Protein AF-A0A381J661-F1 (afdb_monomer_lite)

Secondary structure (DSSP, 8-state):
----SSTTS-----------------SSHHHHHHHHHHHHTTT-SEEEEEHHHHHHHTT--TT-GGGTT-TTHHHHHHHHHHHHTT-SEEEEEEEEEETTEEEEEEEEEE-

Structure (mmCIF, N/CA/C/O backbone):
data_AF-A0A381J661-F1
#
_entry.id   AF-A0A381J661-F1
#
loop_
_atom_site.group_PDB
_atom_site.id
_atom_site.type_symbol
_atom_site.label_atom_id
_atom_site.label_alt_id
_atom_site.label_comp_id
_atom_site.label_asym_id
_atom_site.label_entity_id
_atom_site.label_seq_id
_atom_site.pdbx_PDB_ins_code
_atom_site.Cartn_x
_atom_site.Cartn_y
_atom_site.Cartn_z
_atom_site.occupancy
_atom_site.B_iso_or_equiv
_atom_site.auth_seq_id
_atom_site.auth_comp_id
_atom_site.auth_asym_id
_atom_site.auth_atom_id
_atom_site.pdbx_PDB_model_num
ATOM 1 N N . MET A 1 1 ? 53.482 23.269 19.218 1.00 48.22 1 MET A N 1
ATOM 2 C CA . MET A 1 1 ? 52.015 23.397 19.088 1.00 48.22 1 MET A CA 1
ATOM 3 C C . MET A 1 1 ? 51.629 22.891 17.712 1.00 48.22 1 MET A C 1
ATOM 5 O O . MET A 1 1 ? 51.626 23.680 16.789 1.00 48.22 1 MET A O 1
ATOM 9 N N . GLU A 1 2 ? 51.354 21.599 17.562 1.00 44.22 2 GLU A N 1
ATOM 10 C CA . GLU A 1 2 ? 50.813 21.018 16.320 1.00 44.22 2 GLU A CA 1
ATOM 11 C C . GLU A 1 2 ? 50.026 19.766 16.711 1.00 44.22 2 GLU A C 1
ATOM 13 O O . GLU A 1 2 ? 50.455 18.627 16.562 1.00 44.22 2 GLU A O 1
ATOM 18 N N . ALA A 1 3 ? 48.885 19.996 17.346 1.00 47.66 3 ALA A N 1
ATOM 19 C CA . ALA A 1 3 ? 47.975 18.951 17.770 1.00 47.66 3 ALA A CA 1
ATOM 20 C C . ALA A 1 3 ? 46.571 19.334 17.318 1.00 47.66 3 ALA A C 1
ATOM 22 O O . ALA A 1 3 ? 45.769 19.660 18.172 1.00 47.66 3 ALA A O 1
ATOM 23 N N . ASP A 1 4 ? 46.282 19.362 16.008 1.00 53.75 4 ASP A N 1
ATOM 24 C CA . ASP A 1 4 ? 44.877 19.398 15.548 1.00 53.75 4 ASP A CA 1
ATOM 25 C C . ASP A 1 4 ? 44.640 19.078 14.052 1.00 53.75 4 ASP A C 1
ATOM 27 O O . ASP A 1 4 ? 43.804 19.687 13.398 1.00 53.75 4 ASP A O 1
ATOM 31 N N . LEU A 1 5 ? 45.346 18.102 13.460 1.00 49.03 5 LEU A N 1
ATOM 32 C CA . LEU A 1 5 ? 45.071 17.692 12.060 1.00 49.03 5 LEU A CA 1
ATOM 33 C C . LEU A 1 5 ? 44.672 16.221 11.864 1.00 49.03 5 LEU A C 1
ATOM 35 O O . LEU A 1 5 ? 44.328 15.820 10.754 1.00 49.03 5 LEU A O 1
ATOM 39 N N . ASN A 1 6 ? 44.604 15.414 12.931 1.00 50.06 6 ASN A N 1
ATOM 40 C CA . ASN A 1 6 ? 44.251 13.987 12.829 1.00 50.06 6 ASN A CA 1
ATOM 41 C C . ASN A 1 6 ? 42.800 13.626 13.213 1.00 50.06 6 ASN A C 1
ATOM 43 O O . ASN A 1 6 ? 42.443 12.449 13.206 1.00 50.06 6 ASN A O 1
ATOM 47 N N . LYS A 1 7 ? 41.917 14.601 13.480 1.00 48.75 7 LYS A N 1
ATOM 48 C CA . LYS A 1 7 ? 40.511 14.342 13.867 1.00 48.75 7 LYS A CA 1
ATOM 49 C C . LYS A 1 7 ? 39.516 14.152 12.711 1.00 48.75 7 LYS A C 1
ATOM 51 O O . LYS A 1 7 ? 38.349 13.880 12.967 1.00 48.75 7 LYS A O 1
ATOM 56 N N . LEU A 1 8 ? 39.946 14.223 11.449 1.00 50.34 8 LEU A N 1
ATOM 57 C CA . LEU A 1 8 ? 39.039 14.159 10.285 1.00 50.34 8 LEU A CA 1
ATOM 58 C C . LEU A 1 8 ? 39.054 12.829 9.510 1.00 50.34 8 LEU A C 1
ATOM 60 O O . LEU A 1 8 ? 38.445 12.724 8.448 1.00 50.34 8 LEU A O 1
ATOM 64 N N . LYS A 1 9 ? 39.699 11.776 10.030 1.00 47.75 9 LYS A N 1
ATOM 65 C CA . LYS A 1 9 ? 39.728 10.444 9.384 1.00 47.75 9 LYS A CA 1
ATOM 66 C C . LYS A 1 9 ? 38.792 9.405 10.002 1.00 47.75 9 LYS A C 1
ATOM 68 O O . LYS A 1 9 ? 38.920 8.216 9.721 1.00 47.75 9 LYS A O 1
ATOM 73 N N . VAL A 1 10 ? 37.802 9.833 10.778 1.00 53.84 10 VAL A N 1
ATOM 74 C CA . VAL A 1 10 ? 36.774 8.940 11.321 1.00 53.84 10 VAL A CA 1
ATOM 75 C C . VAL A 1 10 ? 35.419 9.484 10.902 1.00 53.84 10 VAL A C 1
ATOM 77 O O . VAL A 1 10 ? 34.913 10.390 11.533 1.00 53.84 10 VAL A O 1
ATOM 80 N N . ILE A 1 11 ? 34.917 9.011 9.761 1.00 53.94 11 ILE A N 1
ATOM 81 C CA . ILE A 1 11 ? 33.510 8.767 9.363 1.00 53.94 11 ILE A CA 1
ATOM 82 C C . ILE A 1 11 ? 33.579 8.426 7.858 1.00 53.94 11 ILE A C 1
ATOM 84 O O . ILE A 1 11 ? 32.967 9.045 6.991 1.00 53.94 11 ILE A O 1
ATOM 88 N N . LYS A 1 12 ? 34.340 7.381 7.494 1.00 48.22 12 LYS A N 1
ATOM 89 C CA . LYS A 1 12 ? 33.985 6.624 6.287 1.00 48.22 12 LYS A CA 1
ATOM 90 C C . LYS A 1 12 ? 32.720 5.864 6.659 1.00 48.22 12 LYS A C 1
ATOM 92 O O . LYS A 1 12 ? 32.775 4.799 7.267 1.00 48.22 12 LYS A O 1
ATOM 97 N N . ARG A 1 13 ? 31.586 6.520 6.387 1.00 51.47 13 ARG A N 1
ATOM 98 C CA . ARG A 1 13 ? 30.223 6.004 6.511 1.00 51.47 13 ARG A CA 1
ATOM 99 C C . ARG A 1 13 ? 30.231 4.528 6.136 1.00 51.47 13 ARG A C 1
ATOM 101 O O . ARG A 1 13 ? 30.533 4.187 4.992 1.00 51.47 13 ARG A O 1
ATOM 108 N N . ARG A 1 14 ? 29.907 3.671 7.107 1.00 45.28 14 ARG A N 1
ATOM 109 C CA . ARG A 1 14 ? 29.498 2.291 6.859 1.00 45.28 14 ARG A CA 1
ATOM 110 C C . ARG A 1 14 ? 28.453 2.355 5.745 1.00 45.28 14 ARG A C 1
ATOM 112 O O . ARG A 1 14 ? 27.326 2.781 5.990 1.00 45.28 14 ARG A O 1
ATOM 119 N N . ARG A 1 15 ? 28.827 1.988 4.515 1.00 47.66 15 ARG A N 1
ATOM 120 C CA . ARG A 1 15 ? 27.859 1.570 3.505 1.00 47.66 15 ARG A CA 1
ATOM 121 C C . ARG A 1 15 ? 27.211 0.344 4.130 1.00 47.66 15 ARG A C 1
ATOM 123 O O . ARG A 1 15 ? 27.797 -0.734 4.094 1.00 47.66 15 ARG A O 1
ATOM 130 N N . LYS A 1 16 ? 26.081 0.538 4.826 1.00 45.84 16 LYS A N 1
ATOM 131 C CA . LYS A 1 16 ? 25.189 -0.565 5.179 1.00 45.84 16 LYS A CA 1
ATOM 132 C C . LYS A 1 16 ? 25.029 -1.333 3.879 1.00 45.84 16 LYS A C 1
ATOM 134 O O . LYS A 1 16 ? 24.632 -0.735 2.880 1.00 45.84 16 LYS A O 1
ATOM 139 N N . SER A 1 17 ? 25.470 -2.587 3.900 1.00 44.34 17 SER A N 1
ATOM 140 C CA . SER A 1 17 ? 25.196 -3.561 2.860 1.00 44.34 17 SER A CA 1
ATOM 141 C C . SER A 1 17 ? 23.758 -3.326 2.423 1.00 44.34 17 SER A C 1
ATOM 143 O O . SER A 1 17 ? 22.843 -3.464 3.238 1.00 44.34 17 SER A O 1
ATOM 145 N N . ILE A 1 18 ? 23.576 -2.823 1.200 1.00 53.09 18 ILE A N 1
ATOM 146 C CA . ILE A 1 18 ? 22.267 -2.810 0.570 1.00 53.09 18 ILE A CA 1
ATOM 147 C C . ILE A 1 18 ? 22.010 -4.294 0.396 1.00 53.09 18 ILE A C 1
ATOM 149 O O . ILE A 1 18 ? 22.505 -4.906 -0.549 1.00 53.09 18 ILE A O 1
ATOM 153 N N . VAL A 1 19 ? 21.344 -4.892 1.386 1.00 45.34 19 VAL A N 1
ATOM 154 C CA . VAL A 1 19 ? 20.647 -6.153 1.199 1.00 45.34 19 VAL A CA 1
ATOM 155 C C . VAL A 1 19 ? 19.904 -5.920 -0.101 1.00 45.34 19 VAL A C 1
ATOM 157 O O . VAL A 1 19 ? 19.110 -4.983 -0.184 1.00 45.34 19 VAL A O 1
ATOM 160 N N . ARG A 1 20 ? 20.279 -6.655 -1.151 1.00 48.75 20 ARG A N 1
ATOM 161 C CA . ARG A 1 20 ? 19.528 -6.690 -2.399 1.00 48.75 20 ARG A CA 1
ATOM 162 C C . ARG A 1 20 ? 18.193 -7.337 -2.045 1.00 48.75 20 ARG A C 1
ATOM 164 O O . ARG A 1 20 ? 17.977 -8.509 -2.317 1.00 48.75 20 ARG A O 1
ATOM 171 N N . SER A 1 21 ? 17.338 -6.605 -1.337 1.00 55.81 21 SER A N 1
ATOM 172 C CA . SER A 1 21 ? 15.923 -6.885 -1.305 1.00 55.81 21 SER A CA 1
ATOM 173 C C . SER A 1 21 ? 15.520 -6.824 -2.764 1.00 55.81 21 SER A C 1
ATOM 175 O O . SER A 1 21 ? 15.859 -5.866 -3.466 1.00 55.81 21 SER A O 1
ATOM 177 N N . ASN A 1 22 ? 14.913 -7.903 -3.237 1.00 66.69 22 ASN A N 1
ATOM 178 C CA . ASN A 1 22 ? 14.469 -8.083 -4.610 1.00 66.69 22 ASN A CA 1
ATOM 179 C C . ASN A 1 22 ? 13.247 -7.178 -4.856 1.00 66.69 22 ASN A C 1
ATOM 181 O O . ASN A 1 22 ? 12.170 -7.640 -5.205 1.00 66.69 22 ASN A O 1
ATOM 185 N N . THR A 1 23 ? 13.390 -5.891 -4.530 1.00 72.69 23 THR A N 1
ATOM 186 C CA . THR A 1 23 ? 12.341 -4.891 -4.551 1.00 72.69 23 THR A CA 1
ATOM 187 C C . THR A 1 23 ? 11.987 -4.658 -6.011 1.00 72.69 23 THR A C 1
ATOM 189 O O . THR A 1 23 ? 12.869 -4.239 -6.770 1.00 72.69 23 THR A O 1
ATOM 192 N N . PRO A 1 24 ? 10.733 -4.914 -6.408 1.00 81.69 24 PRO A N 1
ATOM 193 C CA . PRO A 1 24 ? 10.275 -4.625 -7.755 1.00 81.69 24 PRO A CA 1
ATOM 194 C C . PRO A 1 24 ? 10.540 -3.167 -8.136 1.00 81.69 24 PRO A C 1
ATOM 196 O O . PRO A 1 24 ? 10.586 -2.271 -7.283 1.00 81.69 24 PRO A O 1
ATOM 199 N N . ASN A 1 25 ? 10.734 -2.920 -9.429 1.00 84.94 25 ASN A N 1
ATOM 200 C CA . ASN A 1 25 ? 11.024 -1.579 -9.919 1.00 84.94 25 ASN A CA 1
ATOM 201 C C . ASN A 1 25 ? 9.733 -0.763 -10.073 1.00 84.94 25 ASN A C 1
ATOM 203 O O . ASN A 1 25 ? 9.190 -0.649 -11.167 1.00 84.94 25 ASN A O 1
ATOM 207 N N . PHE A 1 26 ? 9.251 -0.216 -8.959 1.00 84.56 26 PHE A N 1
ATOM 208 C CA . PHE A 1 26 ? 8.103 0.688 -8.926 1.00 84.56 26 PHE A CA 1
ATOM 209 C C . PHE A 1 26 ? 8.440 2.055 -9.544 1.00 84.56 26 PHE A C 1
ATOM 211 O O . PHE A 1 26 ? 9.434 2.690 -9.179 1.00 84.56 26 PHE A O 1
ATOM 218 N N . ASN A 1 27 ? 7.570 2.522 -10.434 1.00 83.50 27 ASN A N 1
ATOM 219 C CA . ASN A 1 27 ? 7.524 3.872 -10.983 1.00 83.50 27 ASN A CA 1
ATOM 220 C C . ASN A 1 27 ? 6.998 4.891 -9.956 1.00 83.50 27 ASN A C 1
ATOM 222 O O . ASN A 1 27 ? 7.477 6.026 -9.910 1.00 83.50 27 ASN A O 1
ATOM 226 N N . SER A 1 28 ? 6.027 4.511 -9.118 1.00 82.69 28 SER A N 1
ATOM 227 C CA . SER A 1 28 ? 5.476 5.375 -8.074 1.00 82.69 28 SER A CA 1
ATOM 228 C C . SER A 1 28 ? 6.302 5.303 -6.799 1.00 82.69 28 SER A C 1
ATOM 230 O O . SER A 1 28 ? 6.525 4.240 -6.212 1.00 82.69 28 SER A O 1
ATOM 232 N N . VAL A 1 29 ? 6.671 6.480 -6.290 1.00 81.94 29 VAL A N 1
ATOM 233 C CA . VAL A 1 29 ? 7.279 6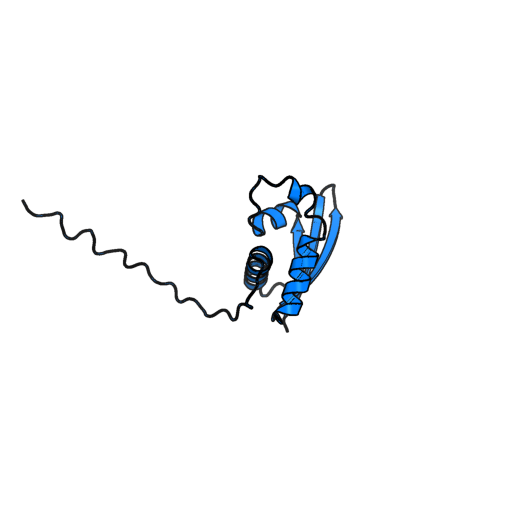.618 -4.960 1.00 81.94 29 VAL A CA 1
ATOM 234 C C . VAL A 1 29 ? 6.360 6.027 -3.886 1.00 81.94 29 VAL A C 1
ATOM 236 O O . VAL A 1 29 ? 6.844 5.355 -2.979 1.00 81.94 29 VAL A O 1
ATOM 239 N N . TYR A 1 30 ? 5.041 6.196 -4.016 1.00 83.62 30 TYR A N 1
ATOM 240 C CA . TYR A 1 30 ? 4.071 5.675 -3.051 1.00 83.62 30 TYR A CA 1
ATOM 241 C C . TYR A 1 30 ? 3.985 4.148 -3.077 1.00 83.62 30 TYR A C 1
ATOM 243 O O . TYR A 1 30 ? 3.946 3.531 -2.016 1.00 83.62 30 TYR A O 1
ATOM 251 N N . ALA A 1 31 ? 4.023 3.533 -4.265 1.00 85.00 31 ALA A N 1
ATOM 252 C CA . ALA A 1 31 ? 4.022 2.077 -4.388 1.00 85.00 31 ALA A CA 1
ATOM 253 C C . ALA A 1 31 ? 5.290 1.473 -3.778 1.00 85.00 31 ALA A C 1
ATOM 255 O O . ALA A 1 31 ? 5.219 0.529 -2.993 1.00 85.00 31 ALA A O 1
ATOM 256 N N . LYS A 1 32 ? 6.445 2.095 -4.035 1.00 85.38 32 LYS A N 1
ATOM 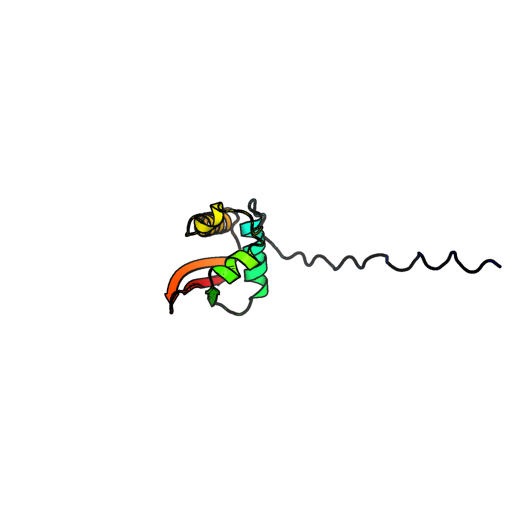257 C CA . LYS A 1 32 ? 7.714 1.694 -3.424 1.00 85.38 32 LYS A CA 1
ATOM 258 C C . LYS A 1 32 ? 7.698 1.812 -1.900 1.00 85.38 32 LYS A C 1
ATOM 260 O O . LYS A 1 32 ? 8.177 0.909 -1.218 1.00 85.38 32 LYS A O 1
ATOM 265 N N . ILE A 1 33 ? 7.176 2.915 -1.359 1.00 85.06 33 ILE A N 1
ATOM 266 C CA . ILE A 1 33 ? 7.067 3.114 0.093 1.00 85.06 33 ILE A CA 1
ATOM 267 C C . ILE A 1 33 ? 6.150 2.054 0.706 1.00 85.06 33 ILE A C 1
ATOM 269 O O . ILE A 1 33 ? 6.536 1.431 1.695 1.00 85.06 33 ILE A O 1
ATOM 273 N N . LEU A 1 34 ? 4.982 1.810 0.100 1.00 87.12 34 LEU A N 1
ATOM 274 C CA . LEU A 1 34 ? 4.053 0.795 0.583 1.00 87.12 34 LEU A CA 1
ATOM 275 C C .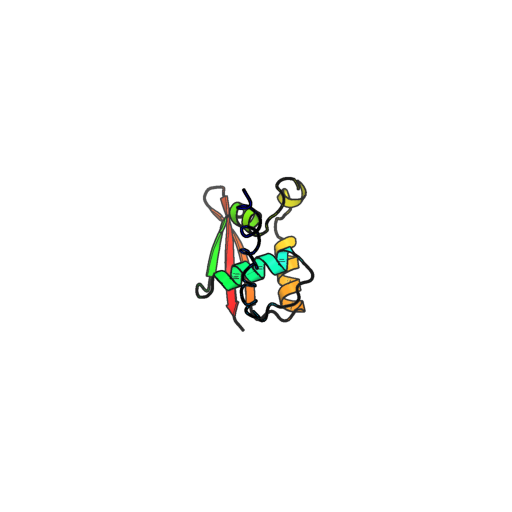 LEU A 1 34 ? 4.697 -0.593 0.551 1.00 87.12 34 LEU A C 1
ATOM 277 O O . LEU A 1 34 ? 4.661 -1.286 1.558 1.00 87.12 34 LEU A O 1
ATOM 281 N N . TYR A 1 35 ? 5.368 -0.969 -0.541 1.00 87.81 35 TYR A N 1
ATOM 282 C CA . TYR A 1 35 ? 6.071 -2.252 -0.644 1.00 87.81 35 TYR A CA 1
ATOM 283 C C . TYR A 1 35 ? 7.080 -2.441 0.493 1.00 87.81 35 TYR A C 1
ATOM 285 O O . TYR A 1 35 ? 7.111 -3.484 1.142 1.00 87.81 35 TYR A O 1
ATOM 293 N N . LEU A 1 36 ? 7.888 -1.414 0.771 1.00 85.44 36 LEU A N 1
ATOM 294 C CA . LEU A 1 36 ? 8.864 -1.464 1.858 1.00 85.44 36 LEU A CA 1
ATOM 295 C C . LEU A 1 36 ? 8.196 -1.595 3.227 1.00 85.44 36 LEU A C 1
ATOM 297 O O . LEU A 1 36 ? 8.747 -2.245 4.111 1.00 85.44 36 LEU A O 1
ATOM 301 N N . GLU A 1 37 ? 7.032 -0.981 3.421 1.00 85.06 37 GLU A N 1
ATOM 302 C CA . GLU A 1 37 ? 6.267 -1.130 4.654 1.00 85.06 37 GLU A CA 1
ATOM 303 C C . GLU A 1 37 ? 5.664 -2.536 4.792 1.00 85.06 37 GLU A C 1
ATOM 305 O O . GLU A 1 37 ? 5.757 -3.130 5.865 1.00 85.06 37 GLU A O 1
ATOM 310 N N . LEU A 1 38 ? 5.129 -3.109 3.709 1.00 85.06 38 LEU A N 1
ATOM 311 C CA . LEU A 1 38 ? 4.615 -4.484 3.687 1.00 85.06 38 LEU A CA 1
ATOM 312 C C . LEU A 1 38 ? 5.731 -5.518 3.924 1.00 85.06 38 LEU A C 1
ATOM 314 O O . LEU A 1 38 ? 5.532 -6.489 4.650 1.00 85.06 38 LEU A O 1
ATOM 318 N N . GLU A 1 39 ? 6.931 -5.299 3.379 1.00 83.75 39 GLU A N 1
ATOM 319 C CA . GLU A 1 39 ? 8.102 -6.154 3.634 1.00 83.75 39 GLU A CA 1
ATOM 320 C C . GLU A 1 39 ? 8.554 -6.112 5.095 1.00 83.75 39 GLU A C 1
ATOM 322 O O . GLU A 1 39 ? 8.916 -7.148 5.651 1.00 83.75 39 GLU A O 1
ATOM 327 N N . LYS A 1 40 ? 8.519 -4.939 5.747 1.00 82.38 40 LYS A N 1
ATOM 328 C CA . LYS A 1 40 ? 8.848 -4.825 7.181 1.00 82.38 40 LYS A CA 1
ATOM 329 C C . LYS A 1 40 ? 7.867 -5.587 8.068 1.00 82.38 40 LYS A C 1
ATOM 331 O O . LYS A 1 40 ? 8.232 -5.957 9.180 1.00 82.38 40 LYS A O 1
ATOM 336 N N . ARG A 1 41 ? 6.631 -5.773 7.599 1.00 76.19 41 ARG A N 1
ATOM 337 C CA . ARG A 1 41 ? 5.548 -6.423 8.343 1.00 76.19 41 ARG A CA 1
ATOM 338 C C . ARG A 1 41 ? 5.498 -7.941 8.147 1.00 76.19 41 ARG A C 1
ATOM 340 O O . ARG A 1 41 ? 4.718 -8.577 8.848 1.00 76.19 41 ARG A O 1
ATOM 347 N N . LYS A 1 42 ? 6.365 -8.547 7.314 1.00 73.25 42 LYS A N 1
ATOM 348 C CA . LYS A 1 42 ? 6.605 -10.009 7.344 1.00 73.25 42 LYS A CA 1
ATOM 349 C C . LYS A 1 42 ? 6.964 -10.410 8.787 1.00 73.25 42 LYS A C 1
ATOM 351 O O . LYS A 1 42 ? 7.969 -9.893 9.280 1.00 73.25 42 LYS A O 1
ATOM 356 N N . PRO A 1 43 ? 6.211 -11.288 9.489 1.00 62.19 43 PRO A N 1
ATOM 357 C CA . PRO A 1 43 ? 5.315 -12.351 9.004 1.00 62.19 43 PRO A CA 1
ATOM 358 C C . PRO A 1 43 ? 3.796 -12.132 9.228 1.00 62.19 43 PRO A C 1
ATOM 360 O O . PRO A 1 43 ? 3.028 -13.086 9.114 1.00 62.19 43 PRO A O 1
ATOM 363 N N . SER A 1 44 ? 3.339 -10.924 9.559 1.00 60.34 44 SER A N 1
ATOM 364 C CA . SER A 1 44 ? 1.913 -10.633 9.774 1.00 60.34 44 SER A CA 1
ATOM 365 C C . SER A 1 44 ? 1.167 -10.580 8.439 1.00 60.34 44 SER A C 1
ATOM 367 O O . SER A 1 44 ? 1.431 -9.717 7.606 1.00 60.34 44 SER A O 1
ATOM 369 N N . THR A 1 45 ? 0.268 -11.540 8.229 1.00 71.81 45 THR A N 1
ATOM 370 C CA . THR A 1 45 ? -0.395 -11.803 6.940 1.00 71.81 45 THR A CA 1
ATOM 371 C C . THR A 1 45 ? -1.463 -10.764 6.614 1.00 71.81 45 THR A C 1
ATOM 373 O O . THR A 1 45 ? -1.585 -10.364 5.468 1.00 71.81 45 THR A O 1
ATOM 376 N N . ASP A 1 46 ? -2.141 -10.230 7.627 1.00 82.75 46 ASP A N 1
ATOM 377 C CA . ASP A 1 46 ? -3.135 -9.172 7.483 1.00 82.75 46 ASP A CA 1
ATOM 378 C C . ASP A 1 46 ? -2.904 -8.129 8.581 1.00 82.75 46 ASP A C 1
ATOM 380 O O . ASP A 1 46 ? -2.455 -8.458 9.686 1.00 82.75 46 ASP A O 1
ATOM 384 N N . PHE A 1 47 ? -3.191 -6.861 8.296 1.00 86.19 47 PHE A N 1
ATOM 385 C CA . PHE A 1 47 ? -3.146 -5.821 9.320 1.00 86.19 47 PHE A CA 1
ATOM 386 C C . PHE A 1 47 ? -4.154 -4.715 9.054 1.00 86.19 47 PHE A C 1
ATOM 388 O O . PHE A 1 47 ? -4.553 -4.453 7.922 1.00 86.19 47 PHE A O 1
ATOM 395 N N . GLU A 1 48 ? -4.508 -4.009 10.117 1.00 87.62 48 GLU A N 1
ATOM 396 C CA . GLU A 1 48 ? -5.386 -2.851 10.060 1.00 87.62 48 GLU A CA 1
ATOM 397 C C . GLU A 1 48 ? -4.587 -1.616 10.465 1.00 87.62 48 GLU A C 1
ATOM 399 O O . GLU A 1 48 ? -3.786 -1.661 11.401 1.00 87.62 48 GLU A O 1
ATOM 404 N N . ILE A 1 49 ? -4.767 -0.520 9.736 1.00 86.31 49 ILE A N 1
ATOM 405 C CA . ILE A 1 49 ? -4.221 0.788 10.101 1.00 86.31 49 ILE A CA 1
ATOM 406 C C . ILE A 1 49 ? -5.275 1.855 9.872 1.00 86.31 49 ILE A C 1
ATOM 408 O O . ILE A 1 49 ? -6.110 1.742 8.972 1.00 86.31 49 ILE A O 1
ATOM 412 N N . SER A 1 50 ? -5.233 2.924 10.657 1.00 85.00 50 SER A N 1
ATOM 413 C CA . SER A 1 50 ? -6.075 4.079 10.367 1.00 85.00 50 SER A CA 1
ATOM 414 C C . SER A 1 50 ? -5.660 4.739 9.047 1.00 85.00 50 SER A C 1
ATOM 416 O O . SER A 1 50 ? -4.497 4.703 8.630 1.00 85.00 50 SER A O 1
ATOM 418 N N . LEU A 1 51 ? -6.609 5.398 8.380 1.00 80.50 51 LEU A N 1
ATOM 419 C CA . LEU A 1 51 ? -6.311 6.182 7.180 1.00 80.50 51 LEU A CA 1
ATOM 420 C C . LEU A 1 51 ? -5.292 7.303 7.461 1.00 80.50 51 LEU A C 1
ATOM 422 O O . LEU A 1 51 ? -4.531 7.692 6.575 1.00 80.50 51 LEU A O 1
ATOM 426 N N . GLU A 1 52 ? -5.277 7.826 8.686 1.00 78.62 52 GLU A N 1
ATOM 427 C CA . GLU A 1 52 ? -4.301 8.814 9.147 1.00 78.62 52 GLU A CA 1
ATOM 428 C C . GLU A 1 52 ? -2.888 8.221 9.196 1.00 78.62 52 GLU A C 1
ATOM 430 O O . GLU A 1 52 ? -1.972 8.765 8.579 1.00 78.62 52 GLU A O 1
ATOM 435 N N . GLU A 1 53 ? -2.715 7.053 9.816 1.00 81.62 53 GLU A N 1
ATOM 436 C CA . GLU A 1 53 ? -1.434 6.339 9.829 1.00 81.62 53 GLU A CA 1
ATOM 437 C C . GLU A 1 53 ? -0.953 5.980 8.422 1.00 81.62 53 GLU A C 1
ATOM 439 O O . GLU A 1 53 ? 0.227 6.149 8.115 1.00 81.62 53 GLU A O 1
ATOM 444 N N . LEU A 1 54 ? -1.853 5.551 7.530 1.00 82.50 54 LEU A N 1
ATOM 445 C CA . LEU A 1 54 ? -1.499 5.275 6.137 1.00 82.50 54 LEU A CA 1
ATOM 446 C C . LEU A 1 54 ? -0.943 6.523 5.431 1.00 82.50 54 LEU A C 1
ATOM 448 O O . LEU A 1 54 ? 0.044 6.429 4.700 1.00 82.50 54 LEU A O 1
ATOM 452 N N . LYS A 1 55 ? -1.528 7.705 5.669 1.00 77.75 55 LYS A N 1
ATOM 453 C CA . LYS A 1 55 ? -1.011 8.975 5.126 1.00 77.75 55 LYS A CA 1
ATOM 454 C C . LYS A 1 55 ? 0.389 9.285 5.654 1.00 77.75 55 LYS A C 1
ATOM 456 O O . LYS A 1 55 ? 1.241 9.721 4.879 1.00 77.75 55 LYS A O 1
ATOM 461 N N . HIS A 1 56 ? 0.635 9.027 6.939 1.00 78.50 56 HIS A N 1
ATOM 462 C CA . HIS A 1 56 ? 1.959 9.186 7.541 1.00 78.50 56 HIS A CA 1
ATOM 463 C C . HIS A 1 56 ? 2.988 8.227 6.933 1.00 78.50 56 HIS A C 1
ATOM 465 O O . HIS A 1 56 ? 4.087 8.658 6.583 1.00 78.50 56 HIS A O 1
ATOM 471 N N . ILE A 1 57 ? 2.626 6.952 6.753 1.00 79.44 57 ILE A N 1
ATOM 472 C CA . ILE A 1 57 ? 3.487 5.928 6.141 1.00 79.44 57 ILE A CA 1
ATOM 473 C C . ILE A 1 57 ? 3.869 6.325 4.719 1.00 79.44 57 ILE A C 1
ATOM 475 O O . ILE A 1 57 ? 5.045 6.283 4.368 1.00 79.44 57 ILE A O 1
ATOM 479 N N . LEU A 1 58 ? 2.897 6.760 3.915 1.00 76.81 58 LEU A N 1
ATOM 480 C CA . LEU A 1 58 ? 3.120 7.175 2.529 1.00 76.81 58 LEU A CA 1
ATOM 481 C C . LEU A 1 58 ? 3.883 8.509 2.404 1.00 76.81 58 LEU A C 1
ATOM 483 O O . LEU A 1 58 ? 4.064 8.994 1.287 1.00 76.81 58 LEU A O 1
ATOM 487 N N . MET A 1 59 ? 4.353 9.082 3.525 1.00 67.69 59 MET A N 1
ATOM 488 C CA . MET A 1 59 ? 5.137 10.322 3.606 1.00 67.69 59 MET A CA 1
ATOM 489 C C . MET A 1 59 ? 4.528 11.460 2.791 1.00 67.69 59 MET A C 1
ATOM 491 O O . MET A 1 59 ? 5.227 12.260 2.166 1.00 67.69 59 MET A O 1
ATOM 495 N N . VAL A 1 60 ? 3.203 11.518 2.785 1.00 60.75 60 VAL A N 1
ATOM 496 C CA . VAL A 1 60 ? 2.466 12.545 2.073 1.00 60.75 60 VAL A CA 1
ATOM 497 C C . VAL A 1 60 ? 2.794 13.877 2.744 1.00 60.75 60 VAL A C 1
ATOM 499 O O . VAL A 1 60 ? 2.499 14.027 3.932 1.00 60.75 60 VAL A O 1
ATOM 502 N N . PRO A 1 61 ? 3.401 14.858 2.050 1.00 51.81 61 PRO A N 1
AT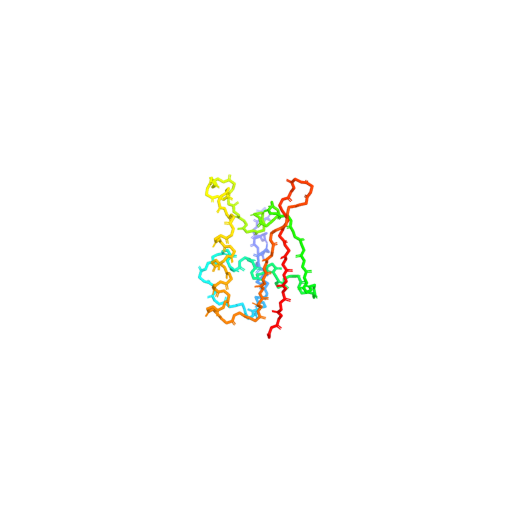OM 503 C CA . PRO A 1 61 ? 3.594 16.163 2.655 1.00 51.81 61 PRO A CA 1
ATOM 504 C C . PRO A 1 61 ? 2.222 16.710 3.063 1.00 51.81 61 PRO A C 1
ATOM 506 O O . PRO A 1 61 ? 1.289 16.687 2.257 1.00 51.81 61 PRO A O 1
ATOM 509 N N . ASN A 1 62 ? 2.120 17.214 4.300 1.00 47.34 62 ASN A N 1
ATOM 510 C CA . ASN A 1 62 ? 0.938 17.811 4.958 1.00 47.34 62 ASN A CA 1
ATOM 511 C C . ASN A 1 62 ? 0.236 18.948 4.170 1.00 47.34 62 ASN A C 1
ATOM 513 O O . ASN A 1 62 ? -0.606 19.654 4.713 1.00 47.34 62 ASN A O 1
ATOM 517 N N . LEU A 1 63 ? 0.585 19.168 2.904 1.00 43.12 63 LEU A N 1
ATOM 518 C CA . LEU A 1 63 ? 0.173 20.293 2.074 1.00 43.12 63 LEU A CA 1
ATOM 519 C C . LEU A 1 63 ? -0.840 19.958 0.982 1.00 43.12 63 LEU A C 1
ATOM 521 O O . LEU A 1 63 ? -1.259 20.851 0.253 1.00 43.12 63 LEU A O 1
ATOM 525 N N . ALA A 1 64 ? -1.270 18.714 0.832 1.00 43.97 64 ALA A N 1
ATOM 526 C CA . ALA A 1 64 ? -2.127 18.384 -0.290 1.00 43.97 64 ALA A CA 1
ATOM 527 C C . ALA A 1 64 ? -3.589 18.240 0.149 1.00 43.97 64 ALA A C 1
ATOM 529 O O . ALA A 1 64 ? -4.032 17.177 0.566 1.00 43.97 64 ALA A O 1
ATOM 530 N N . TYR A 1 65 ? -4.379 19.292 -0.075 1.00 44.34 65 TYR A N 1
ATOM 531 C CA . TYR A 1 65 ? -5.850 19.239 -0.199 1.00 44.34 65 TYR A CA 1
ATOM 532 C C . TYR A 1 65 ? -6.316 18.106 -1.155 1.00 44.34 65 TYR A C 1
ATOM 534 O O . TYR A 1 65 ? -7.422 17.570 -1.058 1.00 44.34 65 TYR A O 1
ATOM 542 N N . VAL A 1 66 ? -5.406 17.670 -2.035 1.00 46.22 66 VAL A N 1
ATOM 543 C CA . VAL A 1 66 ? -5.484 16.490 -2.911 1.00 46.22 66 VAL A CA 1
ATOM 544 C C . VAL A 1 66 ? -5.643 15.172 -2.130 1.00 46.22 66 VAL A C 1
ATOM 546 O O . VAL A 1 66 ? -6.231 14.225 -2.636 1.00 46.22 66 VAL A O 1
ATOM 549 N N . TYR A 1 67 ? -5.201 15.102 -0.873 1.00 46.88 67 TYR A N 1
ATOM 550 C CA . TYR A 1 67 ? -5.219 13.885 -0.054 1.00 46.88 67 TYR A CA 1
ATOM 551 C C . TYR A 1 67 ? -6.445 13.735 0.848 1.00 46.88 67 TYR A C 1
ATOM 553 O O . TYR A 1 67 ? -6.727 12.638 1.334 1.00 46.88 67 TYR A O 1
ATOM 561 N N . SER A 1 68 ? -7.257 14.780 0.996 1.00 45.75 68 SER A N 1
ATOM 562 C CA . SER A 1 68 ? -8.663 14.617 1.395 1.00 45.75 68 SER A CA 1
ATOM 563 C C . SER A 1 68 ? -9.402 13.709 0.396 1.00 45.75 68 SER A C 1
ATOM 565 O O . SER A 1 68 ? -10.302 12.962 0.775 1.00 45.75 68 SER A O 1
ATOM 567 N N . HIS A 1 69 ? -8.940 13.715 -0.862 1.00 50.31 69 HIS A N 1
ATOM 568 C CA . HIS A 1 69 ? -9.377 12.866 -1.969 1.00 50.31 69 HIS A CA 1
ATOM 569 C C . HIS A 1 69 ? -8.456 11.654 -2.206 1.00 50.31 69 HIS A C 1
ATOM 571 O O . HIS A 1 69 ? -8.620 10.967 -3.210 1.00 50.31 69 HIS A O 1
ATOM 577 N N . LEU A 1 70 ? -7.540 11.333 -1.272 1.00 52.03 70 LEU A N 1
ATOM 578 C CA . LEU A 1 70 ? -6.752 10.089 -1.324 1.00 52.03 70 LEU A CA 1
ATOM 579 C C . LEU A 1 70 ? -7.646 8.839 -1.327 1.00 52.03 70 LEU A C 1
ATOM 581 O O . LEU A 1 70 ? -7.201 7.757 -1.697 1.00 52.03 70 LEU A O 1
ATOM 585 N N . ARG A 1 71 ? -8.908 9.009 -0.908 1.00 59.25 71 ARG A N 1
ATOM 586 C CA . ARG A 1 71 ? -9.968 8.004 -0.897 1.00 59.25 71 ARG A CA 1
ATOM 587 C C . ARG A 1 71 ? -9.913 7.172 -2.193 1.00 59.25 71 ARG A C 1
ATOM 589 O O . ARG A 1 71 ? -10.279 7.646 -3.265 1.00 59.25 71 ARG A O 1
ATOM 596 N N . LEU A 1 72 ? -9.438 5.933 -2.063 1.00 60.41 72 LEU A N 1
ATOM 597 C CA . LEU A 1 72 ? -9.430 4.852 -3.060 1.00 60.41 72 LEU A CA 1
ATOM 598 C C . LEU A 1 72 ? -8.406 4.979 -4.204 1.00 60.41 72 LEU A C 1
ATOM 600 O O . LEU A 1 72 ? -7.548 4.112 -4.346 1.00 60.41 72 LEU A O 1
ATOM 604 N N . ARG A 1 73 ? -8.391 6.081 -4.967 1.00 69.75 73 ARG A N 1
ATOM 605 C CA . ARG A 1 73 ? -7.668 6.116 -6.260 1.00 69.75 73 ARG A CA 1
ATOM 606 C C . ARG A 1 73 ? -6.159 5.872 -6.178 1.00 69.75 73 ARG A C 1
ATOM 608 O O . ARG A 1 73 ? -5.583 5.329 -7.119 1.00 69.75 73 ARG A O 1
ATOM 615 N N . VAL A 1 74 ? -5.500 6.290 -5.097 1.00 78.12 74 VAL A N 1
ATOM 616 C CA . VAL A 1 74 ? -4.052 6.066 -4.942 1.00 78.12 74 VAL A CA 1
ATOM 617 C C . VAL A 1 74 ? -3.751 4.633 -4.536 1.00 78.12 74 VAL A C 1
ATOM 619 O O . VAL A 1 74 ? -2.822 4.058 -5.090 1.00 78.12 74 VAL A O 1
ATOM 622 N N . LEU A 1 75 ? -4.544 4.032 -3.646 1.00 83.56 75 LEU A N 1
ATOM 623 C CA . LEU A 1 75 ? -4.390 2.613 -3.323 1.00 83.56 75 LEU A CA 1
ATOM 624 C C . LEU A 1 75 ? -4.692 1.736 -4.541 1.00 83.56 75 LEU A C 1
ATOM 626 O O . LEU A 1 75 ? -3.931 0.813 -4.801 1.00 83.56 75 LEU A O 1
ATOM 630 N N . ASP A 1 76 ? -5.702 2.083 -5.342 1.00 84.56 76 ASP A N 1
ATOM 631 C CA . ASP A 1 76 ? -5.995 1.395 -6.606 1.00 84.56 76 ASP A CA 1
ATOM 632 C C . ASP A 1 76 ? -4.840 1.522 -7.606 1.00 84.56 76 ASP A C 1
ATOM 634 O O . ASP A 1 76 ? -4.453 0.545 -8.244 1.00 84.56 76 ASP A O 1
ATOM 638 N N . SER A 1 77 ? -4.250 2.718 -7.719 1.00 85.88 77 SER A N 1
ATOM 639 C CA . SER A 1 77 ? -3.096 2.956 -8.595 1.00 85.88 77 SER A CA 1
ATOM 640 C C . SER A 1 77 ? -1.868 2.171 -8.134 1.00 85.88 77 SER A C 1
ATOM 642 O O . SER A 1 77 ? -1.189 1.565 -8.956 1.00 85.88 77 SER A O 1
ATOM 644 N N . ILE A 1 78 ? -1.608 2.141 -6.823 1.00 88.12 78 ILE A N 1
ATOM 645 C CA . ILE A 1 78 ? -0.523 1.351 -6.236 1.00 88.12 78 ILE A CA 1
ATOM 646 C C . ILE A 1 78 ? -0.774 -0.140 -6.473 1.00 88.12 78 ILE A C 1
ATOM 648 O O . ILE A 1 78 ? 0.127 -0.844 -6.911 1.00 88.12 78 ILE A O 1
ATOM 652 N N . MET A 1 79 ? -1.993 -0.625 -6.238 1.00 88.25 79 MET A N 1
ATOM 653 C CA . MET A 1 79 ? -2.350 -2.029 -6.446 1.00 88.25 79 MET A CA 1
ATOM 654 C C . MET A 1 79 ? -2.187 -2.439 -7.917 1.00 88.25 79 MET A C 1
ATOM 656 O O . MET A 1 79 ? -1.628 -3.494 -8.205 1.00 88.25 79 MET A O 1
ATOM 660 N N . LYS A 1 80 ? -2.599 -1.581 -8.862 1.00 89.38 80 LYS A N 1
ATOM 661 C CA . LYS A 1 80 ? -2.364 -1.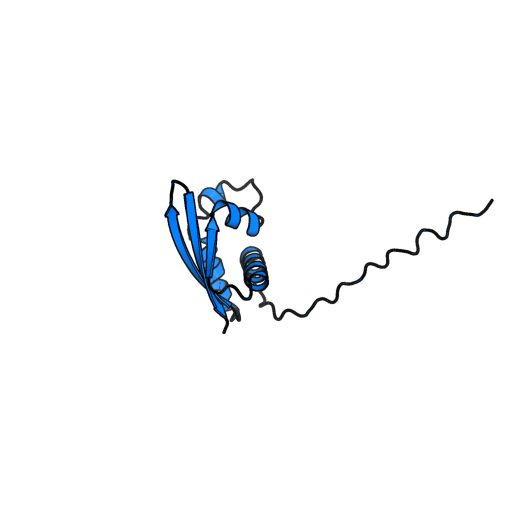791 -10.299 1.00 89.38 80 LYS A CA 1
ATOM 662 C C . LYS A 1 80 ? -0.876 -1.917 -10.604 1.00 89.38 80 LYS A C 1
ATOM 664 O O . LYS A 1 80 ? -0.474 -2.830 -11.314 1.00 89.38 80 LYS A O 1
ATOM 669 N N . GLU A 1 81 ? -0.065 -1.037 -10.035 1.00 89.38 81 GLU A N 1
ATOM 670 C CA . GLU A 1 81 ? 1.375 -1.042 -10.256 1.00 89.38 81 GLU A CA 1
ATOM 671 C C . GLU A 1 81 ? 2.057 -2.281 -9.666 1.00 89.38 81 GLU A C 1
ATOM 673 O O . GLU A 1 81 ? 2.925 -2.855 -10.312 1.00 89.38 81 GLU A O 1
ATOM 678 N N . PHE A 1 82 ? 1.636 -2.743 -8.483 1.00 90.25 82 PHE A N 1
ATOM 679 C CA . PHE A 1 82 ? 2.105 -4.004 -7.892 1.00 90.25 82 PHE A CA 1
ATOM 680 C C . PHE A 1 82 ? 1.907 -5.186 -8.844 1.00 90.25 82 PHE A C 1
ATOM 682 O O . PHE A 1 82 ? 2.817 -6.005 -8.995 1.00 90.25 82 PHE A O 1
ATOM 689 N N . ASN A 1 83 ? 0.764 -5.230 -9.529 1.00 87.19 83 ASN A N 1
ATOM 690 C CA . ASN A 1 83 ? 0.485 -6.242 -10.543 1.00 87.19 83 ASN A CA 1
ATOM 691 C C . ASN A 1 83 ? 1.350 -6.046 -11.801 1.00 87.19 83 ASN A C 1
ATOM 693 O O . ASN A 1 83 ? 1.885 -7.014 -12.332 1.00 87.19 83 ASN A O 1
ATOM 697 N N . GLU A 1 84 ? 1.539 -4.806 -12.265 1.00 89.19 84 GLU A N 1
ATOM 698 C CA . GLU A 1 84 ? 2.353 -4.498 -13.455 1.00 89.19 84 GLU A CA 1
ATOM 699 C C . GLU A 1 84 ? 3.831 -4.874 -13.283 1.00 89.19 84 GLU A C 1
ATOM 701 O O . GLU A 1 84 ? 4.467 -5.345 -14.227 1.00 89.19 84 GLU A O 1
ATOM 706 N N . VAL A 1 85 ? 4.384 -4.698 -12.080 1.00 86.94 85 VAL A N 1
ATOM 707 C CA . VAL A 1 85 ? 5.788 -5.026 -11.783 1.00 86.94 85 VAL A CA 1
ATOM 708 C C . VAL A 1 85 ? 5.998 -6.478 -11.348 1.00 86.94 85 VAL A C 1
ATOM 710 O O . VAL A 1 85 ? 7.1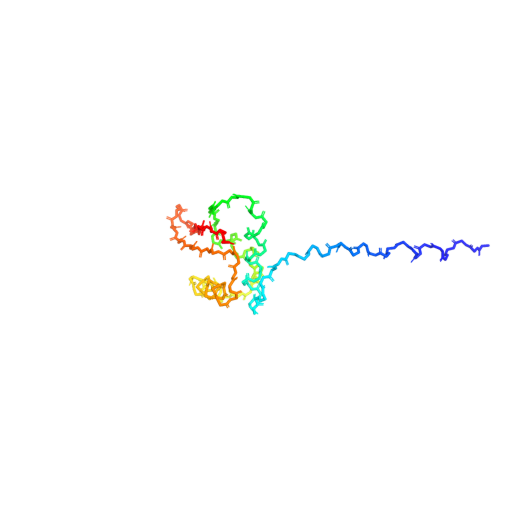17 -6.828 -10.972 1.00 86.94 85 VAL A O 1
ATOM 713 N N . ASN A 1 86 ? 4.953 -7.318 -11.395 1.00 83.94 86 ASN A N 1
ATOM 714 C CA . ASN A 1 86 ? 4.954 -8.689 -10.873 1.00 83.94 86 ASN A CA 1
ATOM 715 C C . ASN A 1 86 ? 5.542 -8.756 -9.454 1.00 83.94 86 ASN A C 1
ATOM 717 O O . ASN A 1 86 ? 6.505 -9.478 -9.184 1.00 83.94 86 ASN A O 1
ATOM 721 N N . SER A 1 87 ? 5.000 -7.930 -8.557 1.00 84.44 87 SER A N 1
ATOM 722 C CA . SER A 1 87 ? 5.436 -7.871 -7.165 1.00 84.44 87 SER A CA 1
ATOM 723 C C . SER A 1 87 ? 5.297 -9.245 -6.484 1.00 84.44 87 SER A C 1
ATOM 725 O O . SER A 1 87 ? 4.253 -9.877 -6.621 1.00 84.44 87 SER A O 1
ATOM 727 N N . PRO A 1 88 ? 6.279 -9.691 -5.669 1.00 85.69 88 PRO A N 1
ATOM 728 C CA . PRO A 1 88 ? 6.168 -10.908 -4.847 1.00 85.69 88 PRO A CA 1
ATOM 729 C C . PRO A 1 88 ? 5.188 -10.746 -3.668 1.00 85.69 88 PRO A C 1
ATOM 731 O O . PRO A 1 88 ? 5.069 -11.610 -2.800 1.00 85.69 88 PRO A O 1
ATOM 734 N N . ILE A 1 89 ? 4.536 -9.587 -3.593 1.00 86.75 89 ILE A N 1
ATOM 735 C CA . ILE A 1 89 ? 3.513 -9.241 -2.620 1.00 86.75 89 ILE A CA 1
ATOM 736 C C . ILE A 1 89 ? 2.276 -8.853 -3.410 1.00 86.75 89 ILE A C 1
ATOM 738 O O . ILE A 1 89 ? 2.307 -7.865 -4.144 1.00 86.75 89 ILE A O 1
ATOM 742 N N . GLU A 1 90 ? 1.199 -9.593 -3.208 1.00 87.12 90 GLU A N 1
ATOM 743 C CA . GLU A 1 90 ? -0.156 -9.177 -3.531 1.00 87.12 90 GLU A CA 1
ATOM 744 C C . GLU A 1 90 ? -0.790 -8.592 -2.277 1.00 87.12 90 GLU A C 1
ATOM 746 O O . GLU A 1 90 ? -0.592 -9.090 -1.165 1.00 87.12 90 GLU A O 1
ATOM 751 N N . PHE A 1 91 ? -1.586 -7.543 -2.441 1.00 87.88 91 PHE A N 1
ATOM 752 C CA . PHE A 1 91 ? -2.421 -7.057 -1.359 1.00 87.88 91 PHE A CA 1
ATOM 753 C C . PHE A 1 91 ? -3.787 -6.639 -1.887 1.00 87.88 91 PHE A C 1
ATOM 755 O O . PHE A 1 91 ? -3.932 -6.208 -3.029 1.00 87.88 91 PHE A O 1
ATOM 762 N N . SER A 1 92 ? -4.786 -6.748 -1.023 1.00 88.19 92 SER A N 1
ATOM 763 C CA . SER A 1 92 ? -6.095 -6.130 -1.197 1.00 88.19 92 SER A CA 1
ATOM 764 C C . SER A 1 92 ? -6.408 -5.307 0.043 1.00 88.19 92 SER A C 1
ATOM 766 O O . SER A 1 92 ? -5.789 -5.496 1.095 1.00 88.19 92 SER A O 1
ATOM 768 N N . TYR A 1 93 ? -7.326 -4.358 -0.083 1.00 88.12 93 TYR A N 1
ATOM 769 C CA . TYR A 1 93 ? -7.680 -3.487 1.023 1.00 88.12 93 TYR A CA 1
ATOM 770 C C . TYR A 1 93 ? -9.188 -3.264 1.091 1.00 88.12 93 TYR A C 1
ATOM 772 O O . TYR A 1 93 ? -9.872 -3.226 0.070 1.00 88.12 93 TYR A O 1
ATOM 780 N N . GLU A 1 94 ? -9.694 -3.091 2.306 1.00 87.56 94 GLU A N 1
ATOM 781 C CA . GLU A 1 94 ? -11.071 -2.692 2.579 1.00 87.56 94 GLU A CA 1
ATOM 782 C C . GLU A 1 94 ? -11.060 -1.470 3.498 1.00 87.56 94 GLU A C 1
ATOM 784 O O . GLU A 1 94 ? -10.252 -1.397 4.424 1.00 87.56 94 GLU A O 1
ATOM 789 N N . ILE A 1 95 ? -11.934 -0.496 3.237 1.00 85.25 95 ILE A N 1
ATOM 790 C CA . ILE A 1 95 ? -12.093 0.675 4.105 1.00 85.25 95 ILE A CA 1
ATOM 791 C C . ILE A 1 95 ? -13.369 0.499 4.916 1.00 85.25 95 ILE A C 1
ATOM 793 O O . ILE A 1 95 ? -14.461 0.440 4.352 1.00 85.25 95 ILE A O 1
ATOM 797 N N . VAL A 1 96 ? -13.225 0.464 6.236 1.00 87.00 96 VAL A N 1
ATOM 798 C CA . VAL A 1 96 ? -14.324 0.277 7.184 1.00 87.00 96 VAL A CA 1
ATOM 799 C C . VAL A 1 96 ? -14.369 1.480 8.113 1.00 87.00 96 VAL A C 1
ATOM 801 O O . VAL A 1 96 ? -13.334 1.953 8.580 1.00 87.00 96 VAL A O 1
ATOM 804 N N . ARG A 1 97 ? -15.563 2.015 8.366 1.00 83.44 97 ARG A N 1
ATOM 805 C CA . ARG A 1 97 ? -15.740 3.122 9.307 1.00 83.44 97 ARG A CA 1
ATOM 806 C C . ARG A 1 97 ? -16.089 2.564 10.682 1.00 83.44 97 ARG A C 1
ATOM 808 O O . ARG A 1 97 ? -17.187 2.050 10.868 1.00 83.44 97 ARG A O 1
ATOM 815 N N . GLU A 1 98 ? -15.181 2.714 11.639 1.00 83.94 98 GLU A N 1
ATOM 816 C CA . GLU A 1 98 ? -15.366 2.290 13.029 1.00 83.94 98 GLU A CA 1
ATOM 817 C C . GLU A 1 98 ? -15.175 3.496 13.958 1.00 83.94 98 GLU A C 1
ATOM 819 O O . GLU A 1 98 ? -14.153 4.176 13.894 1.00 83.94 98 GLU A O 1
ATOM 824 N N . ASN A 1 99 ? -16.154 3.784 14.824 1.00 79.19 99 ASN A N 1
ATOM 825 C CA . ASN A 1 99 ? -16.082 4.867 15.822 1.00 79.19 99 ASN A CA 1
ATOM 826 C C . ASN A 1 99 ? -15.633 6.227 15.239 1.00 79.19 99 ASN A C 1
ATOM 828 O O . ASN A 1 99 ? -14.684 6.837 15.727 1.00 79.19 99 ASN A O 1
ATOM 832 N N . GLU A 1 100 ? -16.286 6.667 14.154 1.00 81.25 100 GLU A N 1
ATOM 833 C CA . GLU A 1 100 ? -15.987 7.916 13.419 1.00 81.25 100 GLU A CA 1
ATOM 834 C C . GLU A 1 100 ? -14.600 7.979 12.751 1.00 81.25 100 GLU A C 1
ATOM 836 O O . GLU A 1 100 ? -14.236 9.003 12.170 1.00 81.25 100 GLU A O 1
ATOM 841 N N . LYS A 1 101 ? -13.841 6.878 12.759 1.00 78.88 101 LYS A N 1
ATOM 842 C CA . LYS A 1 101 ? -12.539 6.763 12.099 1.00 78.88 101 LYS A CA 1
ATOM 843 C C . LYS A 1 101 ? -12.631 5.841 10.890 1.00 78.88 101 LYS A C 1
ATOM 845 O O . LYS A 1 101 ? -13.259 4.786 10.940 1.00 78.88 101 LYS A O 1
ATOM 850 N N . ASP A 1 102 ? -11.979 6.238 9.803 1.00 82.94 102 ASP A N 1
ATOM 851 C CA . ASP A 1 102 ? -11.829 5.390 8.622 1.00 82.94 102 ASP A CA 1
ATOM 852 C C . ASP A 1 102 ? -10.594 4.484 8.824 1.00 82.94 102 ASP A C 1
ATOM 854 O O . ASP A 1 102 ? -9.460 4.967 8.928 1.00 82.94 102 ASP A O 1
ATOM 858 N N . ILE A 1 103 ? -10.822 3.172 8.908 1.00 85.12 103 ILE A N 1
ATOM 859 C CA . ILE A 1 103 ? -9.806 2.125 9.077 1.00 85.12 103 ILE A CA 1
ATOM 860 C C . ILE A 1 103 ? -9.597 1.421 7.738 1.00 85.12 103 ILE A C 1
ATOM 862 O O . ILE A 1 103 ? -10.556 1.096 7.043 1.00 85.12 103 ILE A O 1
ATOM 866 N N . VAL A 1 104 ? -8.339 1.179 7.377 1.00 87.19 104 VAL A N 1
ATOM 867 C CA . VAL A 1 104 ? -7.952 0.423 6.185 1.00 87.19 104 VAL A CA 1
ATOM 868 C C . VAL A 1 104 ? -7.451 -0.950 6.620 1.00 87.19 104 VAL A C 1
ATOM 870 O O . VAL A 1 104 ? -6.422 -1.063 7.290 1.00 87.19 104 VAL A O 1
ATOM 873 N N . LYS A 1 105 ? -8.182 -1.994 6.231 1.00 88.94 105 LYS A N 1
ATOM 874 C CA . LYS A 1 105 ? -7.843 -3.395 6.489 1.00 88.94 105 LYS A CA 1
ATOM 875 C C . LYS A 1 105 ? -7.103 -3.941 5.278 1.00 88.94 105 LYS A C 1
ATOM 877 O O . LYS A 1 105 ? -7.688 -4.043 4.204 1.00 88.94 105 LYS A O 1
ATOM 882 N N . PHE A 1 106 ? -5.824 -4.256 5.436 1.00 88.44 106 PHE A N 1
ATOM 883 C CA . PHE A 1 106 ? -4.989 -4.849 4.399 1.00 88.44 106 PHE A CA 1
ATOM 884 C C . PHE A 1 106 ? -4.983 -6.365 4.536 1.00 88.44 106 PHE A C 1
ATOM 886 O O . PHE A 1 106 ? -4.681 -6.887 5.609 1.00 88.44 106 PHE A O 1
ATOM 893 N N . LYS A 1 107 ? -5.253 -7.054 3.425 1.00 88.62 107 LYS A N 1
ATOM 894 C CA . LYS A 1 107 ? -5.014 -8.490 3.284 1.00 88.62 107 LYS A CA 1
ATOM 895 C C . LYS A 1 107 ? -3.821 -8.718 2.382 1.00 88.62 107 LYS A C 1
ATOM 897 O O . LYS A 1 107 ? -3.846 -8.238 1.247 1.00 88.62 107 LYS A O 1
ATOM 902 N N . ILE A 1 108 ? -2.797 -9.412 2.866 1.00 88.50 108 ILE A N 1
ATOM 903 C CA . ILE A 1 108 ? -1.515 -9.533 2.161 1.00 88.50 108 ILE A CA 1
ATOM 904 C C . ILE A 1 108 ? -1.232 -10.996 1.871 1.00 88.50 108 ILE A C 1
ATOM 906 O O . ILE A 1 108 ? -1.375 -11.877 2.714 1.00 88.50 108 ILE A O 1
ATOM 910 N N . LYS A 1 109 ? -0.782 -11.258 0.651 1.00 84.75 109 LYS A N 1
ATOM 911 C CA . LYS A 1 109 ? -0.407 -12.585 0.194 1.00 84.75 109 LYS A CA 1
ATOM 912 C C . LYS A 1 109 ? 0.960 -12.507 -0.464 1.00 84.75 109 LYS A C 1
ATOM 914 O O . LYS A 1 109 ? 1.184 -11.709 -1.366 1.00 84.75 109 LYS A O 1
ATOM 919 N N . TYR A 1 110 ? 1.879 -13.338 0.005 1.00 82.12 110 TYR A N 1
ATOM 920 C CA . TYR A 1 110 ? 3.197 -13.487 -0.605 1.00 82.12 110 TYR A CA 1
ATOM 921 C C . TYR A 1 110 ? 3.125 -14.602 -1.653 1.00 82.12 110 TYR A C 1
ATOM 923 O O . TYR A 1 110 ? 2.574 -15.666 -1.353 1.00 82.12 110 TYR A O 1
ATOM 931 N N . ILE A 1 111 ? 3.637 -14.347 -2.861 1.00 76.25 111 ILE A N 1
ATOM 932 C CA . ILE A 1 111 ? 3.749 -15.338 -3.948 1.00 76.25 111 ILE A CA 1
ATOM 933 C C . ILE A 1 111 ? 5.203 -15.785 -4.090 1.00 76.25 111 ILE A C 1
ATOM 935 O O . ILE A 1 111 ? 6.099 -14.914 -3.991 1.00 76.25 111 ILE A O 1
#

Sequence (111 aa):
MEADLNKLKVIKRRRKSIVRSNTPNFNSVYAKILYLELEKRKPSTDFEISLEELKHILMVPNLAYVYSHLRLRVLDSIMKEFNEVNSPIEFSYEIVRENEKDIVKFKIKYI

pLDDT: mean 72.59, std 16.33, range [43.12, 90.25]

Radius of gyration: 19.69 Å; chains: 1; bounding box: 68×39×32 Å

InterPro domains:
  IPR036388 Winged helix-like DNA-binding domain superfamily [G3DSA:1.10.10.10] (26-111)
  IPR036390 Winged helix DNA-binding domain superfamily [SSF46785] (21-109)

Organism: NCBI:txid99675

Foldseek 3Di:
DDPDDPPPPPPPPPPPPPPPPVQFDFPDLQLSLVLVVVVVPPPDQKDKDFPVVSCVSSVPPPPDPCVVVVPPPVVVVSQVRCVVRVPQKHKDWDWDQDPNTTMIIIGIDGD